Protein AF-A0A2V9D0G3-F1 (afdb_monomer)

Mean predicted aligned error: 10.17 Å

pLDDT: mean 83.03, std 18.5, range [39.66, 98.12]

Solvent-accessible surface area (backbone atoms only — not comparable to full-atom values): 6347 Å² total; per-residue (Å²): 116,47,80,43,62,47,54,35,39,73,73,46,34,58,50,51,50,53,54,50,52,53,51,41,69,77,38,80,86,58,83,42,38,42,33,33,68,53,56,80,47,68,40,70,67,28,52,54,48,54,41,53,47,41,75,72,64,30,46,81,46,52,51,61,71,68,44,41,48,52,51,25,57,66,70,71,43,83,68,69,93,76,78,88,82,83,89,84,80,81,77,79,83,73,88,80,82,91,86,89,86,133

Foldseek 3Di:
DAEDAEEADDVNLVVVLVVLVVVCVVPVPDAAEYEDEHYPYYDPSNLVSVLVCVVSRHHYHYDDDVSVVSNCVSVVHDDDPDDRDDPDPPDPPDDDDDDDDD

Nearest PDB structures (foldseek):
  6naw-assembly1_I  TM=7.896E-01  e=2.287E-02  Neisseria meningitidis
  4emp-assembly1_L  TM=7.892E-01  e=3.406E-02  Staphylococcus aureus subsp. aureus MW2
  1y7o-assembly1_G  TM=7.740E-01  e=5.795E-02  Streptococcus pneumoniae
  1y7o-assembly1_A  TM=7.716E-01  e=7.072E-02  Streptococcus pneumoniae
  4bxo-assembly1_A  TM=5.162E-01  e=6.618E-02  Homo sapiens

Structure (mmCIF, N/CA/C/O backbone):
data_AF-A0A2V9D0G3-F1
#
_entry.id   AF-A0A2V9D0G3-F1
#
loop_
_atom_site.group_PDB
_atom_site.id
_atom_site.type_symbol
_atom_site.label_atom_id
_atom_site.label_alt_id
_atom_site.label_comp_id
_atom_site.label_asym_id
_atom_site.label_entity_id
_atom_site.label_seq_id
_atom_site.pdbx_PDB_ins_code
_atom_site.Cartn_x
_atom_site.Cartn_y
_atom_site.Cartn_z
_atom_site.occupancy
_atom_site.B_iso_or_equiv
_atom_site.auth_seq_id
_atom_site.auth_comp_id
_atom_site.auth_asym_id
_atom_site.auth_atom_id
_atom_site.pdbx_PDB_model_num
ATOM 1 N N . MET A 1 1 ? -7.859 8.897 5.348 1.00 89.44 1 MET A N 1
ATOM 2 C CA . MET A 1 1 ? -7.322 8.437 4.045 1.00 89.44 1 MET A CA 1
ATOM 3 C C . MET A 1 1 ? -5.860 8.816 4.009 1.00 89.44 1 MET A C 1
ATOM 5 O O . MET A 1 1 ? -5.542 9.909 4.459 1.00 89.44 1 MET A O 1
ATOM 9 N N . LEU A 1 2 ? -5.004 7.927 3.518 1.00 94.69 2 LEU A N 1
ATOM 10 C CA . LEU A 1 2 ? -3.580 8.186 3.328 1.00 94.69 2 LEU A CA 1
ATOM 11 C C . LEU A 1 2 ? -3.277 8.214 1.838 1.00 94.69 2 LEU A C 1
ATOM 13 O O . LEU A 1 2 ? -3.767 7.357 1.107 1.00 94.69 2 LEU A O 1
ATOM 17 N N . GLU A 1 3 ? -2.480 9.182 1.407 1.00 95.31 3 GLU A N 1
ATOM 18 C CA . GLU A 1 3 ? -2.047 9.311 0.021 1.00 95.31 3 GLU A CA 1
ATOM 19 C C . GLU A 1 3 ? -0.534 9.130 -0.064 1.00 95.31 3 GLU A C 1
ATOM 21 O O . GLU A 1 3 ? 0.212 9.643 0.771 1.00 95.31 3 GLU A O 1
ATOM 26 N N . VAL A 1 4 ? -0.098 8.340 -1.040 1.00 95.19 4 VAL A N 1
ATOM 27 C CA . VAL A 1 4 ? 1.298 7.967 -1.254 1.00 95.19 4 VAL A CA 1
ATOM 28 C C . VAL A 1 4 ? 1.676 8.318 -2.684 1.00 95.19 4 VAL A C 1
ATOM 30 O O . VAL A 1 4 ? 1.021 7.909 -3.647 1.00 95.19 4 VAL A O 1
ATOM 33 N N . GLU A 1 5 ? 2.778 9.044 -2.811 1.00 93.62 5 GLU A N 1
ATOM 34 C CA . GLU A 1 5 ? 3.319 9.527 -4.075 1.00 93.62 5 GLU A CA 1
ATOM 35 C C . GLU A 1 5 ? 4.818 9.218 -4.171 1.00 93.62 5 GLU A C 1
ATOM 37 O O . GLU A 1 5 ? 5.504 8.996 -3.171 1.00 93.62 5 GLU A O 1
ATOM 42 N N . GLY A 1 6 ? 5.354 9.188 -5.391 1.00 94.00 6 GLY A N 1
ATOM 43 C CA . GLY A 1 6 ? 6.783 9.009 -5.621 1.00 94.00 6 GLY A CA 1
ATOM 44 C C . GLY A 1 6 ? 7.232 7.556 -5.490 1.00 94.00 6 GLY A C 1
ATOM 45 O O . GLY A 1 6 ? 6.975 6.743 -6.380 1.00 94.00 6 GLY A O 1
ATOM 46 N N . ARG A 1 7 ? 7.988 7.225 -4.440 1.00 94.50 7 ARG A N 1
ATOM 47 C CA . ARG A 1 7 ? 8.571 5.887 -4.245 1.00 94.50 7 ARG A CA 1
ATOM 48 C C . ARG A 1 7 ? 8.195 5.332 -2.880 1.00 94.50 7 ARG A C 1
ATOM 50 O O . ARG A 1 7 ? 8.542 5.923 -1.865 1.00 94.50 7 ARG A O 1
ATOM 57 N N . LEU A 1 8 ? 7.583 4.151 -2.867 1.00 96.62 8 LEU A N 1
ATOM 58 C CA . LEU A 1 8 ? 7.339 3.389 -1.646 1.00 96.62 8 LEU A CA 1
ATOM 59 C C . LEU A 1 8 ? 8.473 2.376 -1.458 1.00 96.62 8 LEU A C 1
ATOM 61 O O . LEU A 1 8 ? 8.358 1.215 -1.845 1.00 96.62 8 LEU A O 1
ATOM 65 N N . ALA A 1 9 ? 9.603 2.865 -0.953 1.00 95.69 9 ALA A N 1
ATOM 66 C CA . ALA A 1 9 ? 10.795 2.061 -0.713 1.00 95.69 9 ALA A CA 1
ATOM 67 C C . ALA A 1 9 ? 11.625 2.613 0.449 1.00 95.69 9 ALA A C 1
ATOM 69 O O . ALA A 1 9 ? 11.623 3.824 0.707 1.00 95.69 9 ALA A O 1
ATOM 70 N N . GLY A 1 10 ? 12.360 1.725 1.120 1.00 95.50 10 GLY A N 1
ATOM 71 C CA . GLY A 1 10 ? 13.221 2.087 2.246 1.00 95.50 10 GLY A CA 1
ATOM 72 C C . GLY A 1 10 ? 12.464 2.859 3.346 1.00 95.50 10 GLY A C 1
ATOM 73 O O . GLY A 1 10 ? 11.399 2.407 3.765 1.00 95.50 10 GLY A O 1
ATOM 74 N N . PRO A 1 11 ? 12.950 4.033 3.799 1.00 95.50 11 PRO A N 1
ATOM 75 C CA . PRO A 1 11 ? 12.344 4.776 4.914 1.00 95.50 11 PRO A CA 1
ATOM 76 C C . PRO A 1 11 ? 10.869 5.159 4.716 1.00 95.50 11 PRO A C 1
ATOM 78 O O . PRO A 1 11 ? 10.134 5.327 5.686 1.00 95.50 11 PRO A O 1
ATOM 81 N N . TRP A 1 12 ? 10.415 5.284 3.465 1.00 96.88 12 TRP A N 1
ATOM 82 C CA . TRP A 1 12 ? 9.023 5.627 3.158 1.00 96.88 12 TRP A CA 1
ATOM 83 C C . TRP A 1 12 ? 8.045 4.493 3.469 1.00 96.88 12 TRP A C 1
ATOM 85 O O . TRP A 1 12 ? 6.863 4.749 3.690 1.00 96.88 12 TRP A O 1
ATOM 95 N N . VAL A 1 13 ? 8.532 3.249 3.525 1.00 97.50 13 VAL A N 1
ATOM 96 C CA . VAL A 1 13 ? 7.743 2.100 3.983 1.00 97.50 13 VAL A CA 1
ATOM 97 C C . VAL A 1 13 ? 7.441 2.259 5.474 1.00 97.50 13 VAL A C 1
ATOM 99 O O . VAL A 1 13 ? 6.282 2.214 5.874 1.00 97.50 13 VAL A O 1
ATOM 102 N N . GLU A 1 14 ? 8.459 2.543 6.288 1.00 96.81 14 GLU A N 1
ATOM 103 C CA . GLU A 1 14 ? 8.286 2.757 7.731 1.00 96.81 14 GLU A CA 1
ATOM 104 C C . GLU A 1 14 ? 7.375 3.955 8.029 1.00 96.81 14 GLU A C 1
ATOM 106 O O . GLU A 1 14 ? 6.555 3.906 8.945 1.00 96.81 14 GLU A O 1
ATOM 111 N N . GLU A 1 15 ? 7.491 5.033 7.251 1.00 97.56 15 GLU A N 1
ATOM 112 C CA . GLU A 1 15 ? 6.656 6.220 7.440 1.00 97.56 15 GLU A CA 1
ATOM 113 C C . GLU A 1 15 ? 5.181 5.957 7.112 1.00 97.56 15 GLU A C 1
ATOM 115 O O . GLU A 1 15 ? 4.293 6.360 7.872 1.00 97.56 15 GLU A O 1
ATOM 120 N N . LEU A 1 16 ? 4.907 5.229 6.024 1.00 97.44 16 LEU A N 1
ATOM 121 C CA . LEU A 1 16 ? 3.549 4.802 5.697 1.00 97.44 16 LEU A CA 1
ATOM 122 C C . LEU A 1 16 ? 2.978 3.893 6.791 1.00 97.44 16 LEU A C 1
ATOM 124 O O . LEU A 1 16 ? 1.819 4.056 7.170 1.00 97.44 16 LEU A O 1
ATOM 128 N N . GLU A 1 17 ? 3.778 2.966 7.323 1.00 97.06 17 GLU A N 1
ATOM 129 C CA . GLU A 1 17 ? 3.348 2.079 8.405 1.00 97.06 17 GLU A CA 1
ATOM 130 C C . GLU A 1 17 ? 2.971 2.864 9.665 1.00 97.06 17 GLU A C 1
ATOM 132 O O . GLU A 1 17 ? 1.883 2.659 10.211 1.00 97.06 17 GLU A O 1
ATOM 137 N N . ARG A 1 18 ? 3.829 3.799 10.096 1.00 97.06 18 ARG A N 1
ATOM 138 C CA . ARG A 1 18 ? 3.556 4.667 11.251 1.00 97.06 18 ARG A CA 1
ATOM 139 C C . ARG A 1 18 ? 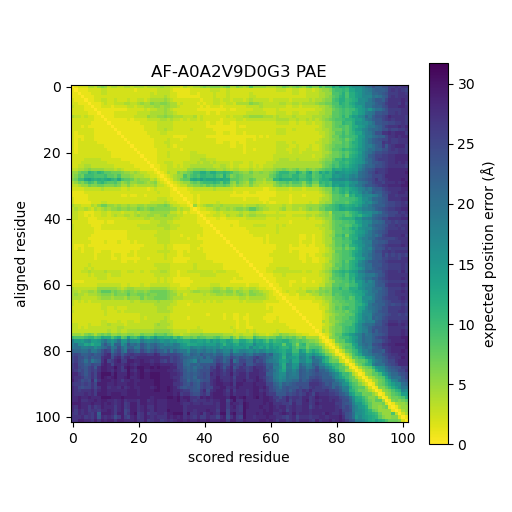2.282 5.481 11.053 1.00 97.06 18 ARG A C 1
ATOM 141 O O . ARG A 1 18 ? 1.445 5.537 11.954 1.00 97.06 18 ARG A O 1
ATOM 148 N N . SER A 1 19 ? 2.126 6.082 9.876 1.00 96.12 19 SER A N 1
ATOM 149 C CA . SER A 1 19 ? 0.954 6.893 9.539 1.00 96.12 19 SER A CA 1
ATOM 150 C C . SER A 1 19 ? -0.327 6.058 9.536 1.00 96.12 19 SER A C 1
ATOM 152 O O . SER A 1 19 ? -1.337 6.461 10.109 1.00 96.12 19 SER A O 1
ATOM 154 N N . TRP A 1 20 ? -0.284 4.868 8.938 1.00 95.50 20 TRP A N 1
ATOM 155 C CA . TRP A 1 20 ? -1.419 3.950 8.895 1.00 95.50 20 TRP A CA 1
ATOM 156 C C . TRP A 1 20 ? -1.832 3.456 10.279 1.00 95.50 20 TRP A C 1
ATOM 158 O O . TRP A 1 20 ? -3.019 3.482 10.608 1.00 95.50 20 TRP A O 1
ATOM 168 N N . GLU A 1 21 ? -0.871 3.065 11.110 1.00 95.06 21 GLU A N 1
ATOM 169 C CA . GLU A 1 21 ? -1.153 2.596 12.463 1.00 95.06 21 GLU A CA 1
ATOM 170 C C . GLU A 1 21 ? -1.710 3.730 13.344 1.00 95.06 21 GLU A C 1
ATOM 172 O O . GLU A 1 21 ? -2.667 3.519 14.090 1.00 95.06 21 GLU A O 1
ATOM 177 N N . ALA A 1 22 ? -1.205 4.960 13.193 1.00 94.88 22 ALA A N 1
ATOM 178 C CA . ALA A 1 22 ? -1.750 6.125 13.887 1.00 94.88 22 ALA A CA 1
ATOM 179 C C . ALA A 1 22 ? -3.211 6.411 13.493 1.00 94.88 22 ALA A C 1
ATOM 181 O O . ALA A 1 22 ? -4.047 6.665 14.362 1.00 94.88 22 ALA A O 1
ATOM 182 N N . GLU A 1 23 ? -3.547 6.345 12.202 1.00 93.50 23 GLU A N 1
ATOM 183 C CA . GLU A 1 23 ? -4.930 6.523 11.739 1.00 93.50 23 GLU A CA 1
ATOM 184 C C . GLU A 1 23 ? -5.846 5.393 12.227 1.00 93.50 23 GLU A C 1
ATOM 186 O O . GLU A 1 23 ? -6.966 5.644 12.679 1.00 93.50 23 GLU A O 1
ATOM 191 N N . ARG A 1 24 ? -5.347 4.154 12.223 1.00 91.94 24 ARG A N 1
ATOM 192 C CA . ARG A 1 24 ? -6.070 2.980 12.726 1.00 91.94 24 ARG A CA 1
ATOM 193 C C . ARG A 1 24 ? -6.379 3.079 14.216 1.00 91.94 24 ARG A C 1
ATOM 195 O O . ARG A 1 24 ? -7.471 2.704 14.635 1.00 91.94 24 ARG A O 1
ATOM 202 N N . GLN A 1 25 ? -5.455 3.608 15.013 1.00 92.31 25 GLN A N 1
ATOM 203 C CA . GLN A 1 25 ? -5.669 3.814 16.447 1.00 92.31 25 GLN A CA 1
ATOM 204 C C . GLN A 1 25 ? -6.685 4.923 16.734 1.00 92.31 25 GLN A C 1
ATOM 206 O O . GLN A 1 25 ? -7.477 4.796 17.667 1.00 92.31 25 GLN A O 1
ATOM 211 N N . LYS A 1 26 ? -6.700 5.990 15.925 1.00 91.19 26 LYS A N 1
ATOM 212 C CA . LYS A 1 26 ? -7.678 7.082 16.065 1.00 91.19 26 LYS A CA 1
ATOM 213 C C . LYS A 1 26 ? -9.098 6.637 15.724 1.00 9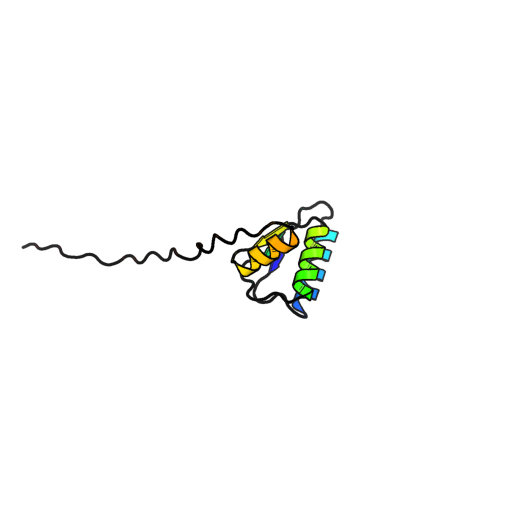1.19 26 LYS A C 1
ATOM 215 O O . LYS A 1 26 ? -10.044 7.108 16.351 1.00 91.19 26 LYS A O 1
ATOM 220 N N . ALA A 1 27 ? -9.254 5.758 14.734 1.00 85.12 27 ALA A N 1
ATOM 221 C CA . ALA A 1 27 ? -10.560 5.317 14.258 1.00 85.12 27 ALA A CA 1
ATOM 222 C C . ALA A 1 27 ? -10.589 3.800 13.965 1.00 85.12 27 ALA A C 1
ATOM 224 O O . ALA A 1 27 ? -10.575 3.397 12.801 1.00 85.12 27 ALA A O 1
ATOM 225 N N . PRO A 1 28 ? -10.693 2.944 15.003 1.00 81.50 28 PRO A N 1
ATOM 226 C CA . PRO A 1 28 ? -10.584 1.486 14.857 1.00 81.50 28 PRO A CA 1
ATOM 227 C C . PRO A 1 28 ? -11.652 0.831 13.971 1.00 81.50 28 PRO A C 1
ATOM 229 O O . PRO A 1 28 ? -11.447 -0.276 13.482 1.00 81.50 28 PRO A O 1
ATOM 232 N N . SER A 1 29 ? -12.800 1.488 13.791 1.00 81.38 29 SER A N 1
ATOM 233 C CA . SER A 1 29 ? -13.921 1.019 12.969 1.00 81.38 29 SER A CA 1
ATOM 234 C C . SER A 1 29 ? -14.018 1.705 11.603 1.00 81.38 29 SER A C 1
ATOM 236 O O . SER A 1 29 ? -14.947 1.416 10.850 1.00 81.38 29 SER A O 1
ATOM 238 N N . ALA A 1 30 ? -13.110 2.632 11.281 1.00 84.25 30 ALA A N 1
ATOM 239 C CA . ALA A 1 30 ? -13.153 3.350 10.015 1.00 84.25 30 ALA A CA 1
ATOM 240 C C . ALA A 1 30 ? -12.484 2.552 8.891 1.00 84.25 30 ALA A C 1
ATOM 242 O O . ALA A 1 30 ? -11.397 1.999 9.053 1.00 84.25 30 ALA A O 1
ATOM 243 N N . ASP A 1 31 ? -13.106 2.581 7.713 1.00 88.38 31 ASP A N 1
ATOM 244 C CA . ASP A 1 31 ? -12.479 2.127 6.476 1.00 88.38 31 ASP A CA 1
ATOM 245 C C . ASP A 1 31 ? -11.338 3.086 6.106 1.00 88.38 31 ASP A C 1
ATOM 247 O O . ASP A 1 31 ? -11.556 4.174 5.561 1.00 88.38 31 ASP A O 1
ATOM 251 N N . ILE A 1 32 ? -10.098 2.692 6.391 1.00 94.62 32 ILE A N 1
ATOM 252 C CA . ILE A 1 32 ? -8.925 3.450 5.954 1.00 94.62 32 ILE A CA 1
ATOM 253 C C . ILE A 1 32 ? -8.637 3.100 4.497 1.00 94.62 32 ILE A C 1
ATOM 255 O O . ILE A 1 32 ? -8.428 1.941 4.147 1.00 94.62 32 ILE A O 1
ATOM 259 N N . ILE A 1 33 ? -8.601 4.124 3.650 1.00 95.88 33 ILE A N 1
ATOM 260 C CA . ILE A 1 33 ? -8.167 4.016 2.258 1.00 95.88 33 ILE A CA 1
ATOM 261 C C . ILE A 1 33 ? -6.716 4.486 2.173 1.00 95.88 33 ILE A C 1
ATOM 263 O O . ILE A 1 33 ? -6.405 5.590 2.636 1.00 95.88 33 ILE A O 1
ATOM 267 N N . VAL A 1 34 ? -5.854 3.659 1.583 1.00 96.31 34 VAL A N 1
ATOM 268 C CA . VAL A 1 34 ? -4.492 4.019 1.175 1.00 96.31 34 VAL A CA 1
ATOM 269 C C . VAL A 1 34 ? -4.477 4.161 -0.342 1.00 96.31 34 VAL A C 1
ATOM 271 O O . VAL A 1 34 ? -4.689 3.186 -1.068 1.00 96.31 34 VAL A O 1
ATOM 274 N N . ARG A 1 35 ? -4.256 5.386 -0.814 1.00 96.06 35 ARG A N 1
ATOM 275 C CA . ARG A 1 35 ? -4.268 5.753 -2.227 1.00 96.06 35 ARG A CA 1
ATOM 276 C C . ARG A 1 35 ? -2.846 5.930 -2.758 1.00 96.06 35 ARG A C 1
ATOM 278 O O . ARG A 1 35 ? -2.059 6.685 -2.203 1.00 96.06 35 ARG A O 1
ATOM 285 N N . LEU A 1 36 ? -2.544 5.241 -3.851 1.00 95.12 36 LEU A N 1
ATOM 286 C CA . LEU A 1 36 ? -1.264 5.224 -4.557 1.00 95.12 36 LEU A CA 1
ATOM 287 C C . LEU A 1 36 ? -1.440 5.980 -5.894 1.00 95.12 36 LEU A C 1
ATOM 289 O O . LEU A 1 36 ? -1.665 5.357 -6.933 1.00 95.12 36 LEU A O 1
ATOM 293 N N . SER A 1 37 ? -1.421 7.320 -5.865 1.00 86.19 37 SER A N 1
ATOM 294 C CA . SER A 1 37 ? -1.800 8.176 -7.013 1.00 86.19 37 SER A CA 1
ATOM 295 C C . SER A 1 37 ? -0.678 8.356 -8.045 1.00 86.19 37 SER A C 1
ATOM 297 O O . SER A 1 37 ? -0.928 8.303 -9.247 1.00 86.19 37 SER A O 1
ATOM 299 N N . SER A 1 38 ? 0.563 8.542 -7.584 1.00 87.81 38 SER A N 1
ATOM 300 C CA . SER A 1 38 ? 1.730 8.859 -8.430 1.00 87.81 38 SER A CA 1
ATOM 301 C C . SER A 1 38 ? 2.957 8.038 -8.020 1.00 87.81 38 SER A C 1
ATOM 303 O O . SER A 1 38 ? 4.077 8.532 -7.875 1.00 87.81 38 SER A O 1
ATOM 305 N N . VAL A 1 39 ? 2.733 6.754 -7.729 1.00 93.62 39 VAL A N 1
ATOM 306 C CA . VAL A 1 39 ? 3.799 5.853 -7.281 1.00 93.62 39 VAL A CA 1
ATOM 307 C C . VAL A 1 39 ? 4.511 5.257 -8.489 1.00 93.62 39 VAL A C 1
ATOM 309 O O . VAL A 1 39 ? 3.932 4.528 -9.287 1.00 93.62 39 VAL A O 1
ATOM 312 N N . SER A 1 40 ? 5.799 5.560 -8.594 1.00 89.81 40 SER A N 1
ATOM 313 C CA . SER A 1 40 ? 6.694 5.127 -9.672 1.00 89.81 40 SER A CA 1
ATOM 314 C C . SER A 1 40 ? 7.456 3.842 -9.346 1.00 89.81 40 SER A C 1
ATOM 316 O O . SER A 1 40 ? 7.935 3.159 -10.249 1.00 89.81 40 SER A O 1
ATOM 318 N N . PHE A 1 41 ? 7.580 3.493 -8.062 1.00 93.25 41 PHE A N 1
ATOM 319 C CA . PHE A 1 41 ? 8.342 2.329 -7.616 1.00 93.25 41 PHE A CA 1
ATOM 320 C C . PHE A 1 41 ? 7.871 1.836 -6.246 1.00 93.25 41 PHE A C 1
ATOM 322 O O . PHE A 1 41 ? 7.606 2.647 -5.357 1.00 93.25 41 PHE A O 1
ATOM 329 N N . ILE A 1 42 ? 7.817 0.512 -6.084 1.00 96.00 42 ILE A N 1
ATOM 330 C CA . ILE A 1 42 ? 7.495 -0.175 -4.829 1.00 96.00 42 ILE A CA 1
ATOM 331 C C . ILE A 1 42 ? 8.495 -1.324 -4.659 1.00 96.00 42 ILE A C 1
ATOM 333 O O . ILE A 1 42 ? 8.552 -2.212 -5.518 1.00 96.00 42 ILE A O 1
ATOM 337 N N . ASP A 1 43 ? 9.286 -1.301 -3.585 1.00 95.94 43 ASP A N 1
ATOM 338 C CA . ASP A 1 43 ? 10.192 -2.408 -3.253 1.00 95.94 43 ASP A CA 1
ATOM 339 C C . ASP A 1 43 ? 9.447 -3.579 -2.584 1.00 95.94 43 ASP A C 1
ATOM 341 O O . ASP A 1 43 ? 8.227 -3.557 -2.407 1.00 95.94 43 ASP A O 1
ATOM 345 N N . GLU A 1 44 ? 10.172 -4.649 -2.257 1.00 97.00 44 GLU A N 1
ATOM 346 C CA . GLU A 1 44 ? 9.568 -5.825 -1.621 1.00 97.00 44 GLU A CA 1
ATOM 347 C C . GLU A 1 44 ? 8.958 -5.482 -0.254 1.00 97.00 44 GLU A C 1
ATOM 349 O O . GLU A 1 44 ? 7.818 -5.862 0.008 1.00 97.00 44 GLU A O 1
ATOM 354 N N . ALA A 1 45 ? 9.648 -4.680 0.566 1.00 97.62 45 ALA A N 1
ATOM 355 C CA . ALA A 1 45 ? 9.147 -4.251 1.872 1.00 97.62 45 ALA A CA 1
ATOM 356 C C . ALA A 1 45 ? 7.857 -3.418 1.747 1.00 97.62 45 ALA A C 1
ATOM 358 O O . ALA A 1 45 ? 6.903 -3.610 2.503 1.00 97.62 45 ALA A O 1
ATOM 359 N N . GLY A 1 46 ? 7.773 -2.542 0.745 1.00 97.19 46 GLY A N 1
ATOM 360 C CA . GLY A 1 46 ? 6.566 -1.790 0.422 1.00 97.19 46 GLY A CA 1
ATOM 361 C C . GLY A 1 46 ? 5.396 -2.700 0.049 1.00 97.19 46 GLY A C 1
ATOM 362 O O . GLY A 1 46 ? 4.276 -2.488 0.515 1.00 97.19 46 GLY A O 1
ATOM 363 N N . LYS A 1 47 ? 5.634 -3.759 -0.735 1.00 97.06 47 LYS A N 1
ATOM 364 C CA . LYS A 1 47 ? 4.592 -4.747 -1.084 1.00 97.06 47 LYS A CA 1
ATOM 365 C C . LYS A 1 47 ? 4.129 -5.542 0.136 1.00 97.06 47 LYS A C 1
ATOM 367 O O . LYS A 1 47 ? 2.927 -5.787 0.286 1.00 97.06 47 LYS A O 1
ATOM 372 N N . GLU A 1 48 ? 5.054 -5.939 1.005 1.00 97.88 48 GLU A N 1
ATOM 373 C CA . GLU A 1 48 ? 4.741 -6.622 2.264 1.00 97.88 48 GLU A CA 1
ATOM 374 C C . GLU A 1 48 ? 3.888 -5.735 3.175 1.00 97.88 48 GLU A C 1
ATOM 376 O O . GLU A 1 48 ? 2.855 -6.185 3.685 1.00 97.88 48 GLU A O 1
ATOM 381 N N . LEU A 1 49 ? 4.245 -4.453 3.302 1.00 98.12 49 LEU A N 1
ATOM 382 C CA . LEU A 1 49 ? 3.462 -3.484 4.059 1.00 98.12 49 LEU A CA 1
ATOM 383 C C . LEU A 1 49 ? 2.059 -3.300 3.471 1.00 98.12 49 LEU A C 1
ATOM 385 O O . LEU A 1 49 ? 1.078 -3.402 4.204 1.00 98.12 49 LEU A O 1
ATOM 389 N N . LEU A 1 50 ? 1.927 -3.085 2.159 1.00 97.69 50 LEU A N 1
ATOM 390 C CA . LEU A 1 50 ? 0.611 -2.956 1.521 1.00 97.69 50 LEU A CA 1
ATOM 391 C C . LEU A 1 50 ? -0.242 -4.220 1.725 1.00 97.69 50 LEU A C 1
ATOM 393 O O . LEU A 1 50 ? -1.447 -4.126 1.962 1.00 97.69 50 LEU A O 1
ATOM 397 N N . THR A 1 51 ? 0.382 -5.401 1.720 1.00 97.50 51 THR A N 1
ATOM 398 C CA . THR A 1 51 ? -0.293 -6.669 2.035 1.00 97.50 51 THR A CA 1
ATOM 399 C C . THR A 1 51 ? -0.786 -6.702 3.481 1.00 97.50 51 THR A C 1
ATOM 401 O O . THR A 1 51 ? -1.921 -7.112 3.735 1.00 97.50 51 THR A O 1
ATOM 404 N N . LYS A 1 52 ? 0.039 -6.265 4.439 1.00 96.88 52 LYS A N 1
ATOM 405 C CA . LYS A 1 52 ? -0.336 -6.154 5.857 1.00 96.88 52 LYS A CA 1
ATOM 406 C C . LYS A 1 52 ? -1.509 -5.189 6.048 1.00 96.88 52 LYS A C 1
ATOM 408 O O . LYS A 1 52 ? -2.476 -5.546 6.717 1.00 96.88 52 LYS A O 1
ATOM 413 N N . ILE A 1 53 ? -1.436 -4.016 5.422 1.00 95.81 53 ILE A N 1
ATOM 414 C CA . ILE A 1 53 ? -2.475 -2.980 5.444 1.00 95.81 53 ILE A CA 1
ATOM 415 C C . ILE A 1 53 ? -3.801 -3.546 4.916 1.00 95.81 53 ILE A C 1
ATOM 417 O O . ILE A 1 53 ? -4.822 -3.467 5.600 1.00 95.81 53 ILE A O 1
ATOM 421 N N . PHE A 1 54 ? -3.780 -4.197 3.749 1.00 95.31 54 PHE A N 1
ATOM 422 C CA . PHE A 1 54 ? -4.969 -4.812 3.156 1.00 95.31 54 PHE A CA 1
ATOM 423 C C . PHE A 1 54 ? -5.576 -5.904 4.049 1.00 95.31 54 PHE A C 1
ATOM 425 O O . PHE A 1 54 ? -6.780 -5.915 4.302 1.00 95.31 54 PHE A O 1
ATOM 432 N N . ARG A 1 55 ? -4.743 -6.798 4.600 1.00 94.06 55 ARG A N 1
ATOM 433 C CA . ARG A 1 55 ? -5.193 -7.871 5.511 1.00 94.06 55 ARG A CA 1
ATOM 434 C C . ARG A 1 55 ? -5.819 -7.350 6.801 1.00 94.06 55 ARG A C 1
ATOM 436 O O . ARG A 1 55 ? -6.626 -8.048 7.406 1.00 94.06 55 ARG A O 1
ATOM 443 N N . ALA A 1 56 ? -5.452 -6.147 7.220 1.00 92.75 56 ALA A N 1
ATOM 444 C CA . ALA A 1 56 ? -6.027 -5.486 8.381 1.00 92.75 56 ALA A CA 1
ATOM 445 C C . ALA A 1 56 ? -7.348 -4.747 8.078 1.00 92.75 56 ALA A C 1
ATOM 447 O O . ALA A 1 56 ? -7.882 -4.089 8.967 1.00 92.75 56 ALA A O 1
ATOM 448 N N . GLY A 1 57 ? -7.885 -4.875 6.858 1.00 92.31 57 GLY A N 1
ATOM 449 C CA . GLY A 1 57 ? -9.195 -4.348 6.460 1.00 92.31 57 GLY A CA 1
ATOM 450 C C . GLY A 1 57 ? -9.148 -3.009 5.728 1.00 92.31 57 GLY A C 1
ATOM 451 O O . GLY A 1 57 ? -10.193 -2.495 5.339 1.00 92.31 57 GLY A O 1
ATOM 452 N N . ALA A 1 58 ? -7.961 -2.440 5.508 1.00 94.12 58 ALA A N 1
ATOM 453 C CA . ALA A 1 58 ? -7.837 -1.210 4.738 1.00 94.12 58 ALA A CA 1
ATOM 454 C C . ALA A 1 58 ? -8.028 -1.465 3.234 1.00 94.12 58 ALA A C 1
ATOM 456 O O . ALA A 1 58 ? -7.683 -2.523 2.699 1.00 94.12 58 ALA A O 1
ATOM 457 N N . LYS A 1 59 ? -8.545 -0.457 2.532 1.00 94.94 59 LYS A N 1
ATOM 458 C CA . LYS A 1 59 ? -8.714 -0.479 1.075 1.00 94.94 59 LYS A CA 1
ATOM 459 C C . LYS A 1 59 ? -7.467 0.091 0.409 1.00 94.94 59 LYS A C 1
ATOM 461 O O . LYS A 1 59 ? -6.933 1.106 0.854 1.00 94.94 59 LYS A O 1
ATOM 466 N N . LEU A 1 60 ? -7.028 -0.555 -0.667 1.00 95.81 60 LEU A N 1
ATOM 467 C CA . LEU A 1 60 ? -5.942 -0.071 -1.514 1.00 95.81 60 LEU A CA 1
ATOM 468 C C . LEU A 1 60 ? -6.528 0.463 -2.818 1.00 95.81 60 LEU A C 1
ATOM 470 O O . LEU A 1 60 ? -7.232 -0.262 -3.521 1.00 95.81 60 LEU A O 1
ATOM 474 N N . GLU A 1 61 ? -6.214 1.710 -3.141 1.00 95.00 61 GLU A N 1
ATOM 475 C CA . GLU A 1 61 ? -6.599 2.356 -4.394 1.00 95.00 61 GLU A CA 1
ATOM 476 C C . GLU A 1 61 ? -5.356 2.866 -5.110 1.00 95.00 61 GLU A C 1
ATOM 478 O O . GLU A 1 61 ? -4.375 3.246 -4.477 1.00 95.00 61 GLU A O 1
ATOM 483 N N . GLY A 1 62 ? -5.390 2.913 -6.436 1.00 90.50 62 GLY A N 1
ATOM 484 C CA . GLY A 1 62 ? -4.301 3.511 -7.190 1.00 90.50 62 GLY A CA 1
ATOM 485 C C . GLY A 1 62 ? -4.503 3.453 -8.693 1.00 90.50 62 GLY A C 1
ATOM 486 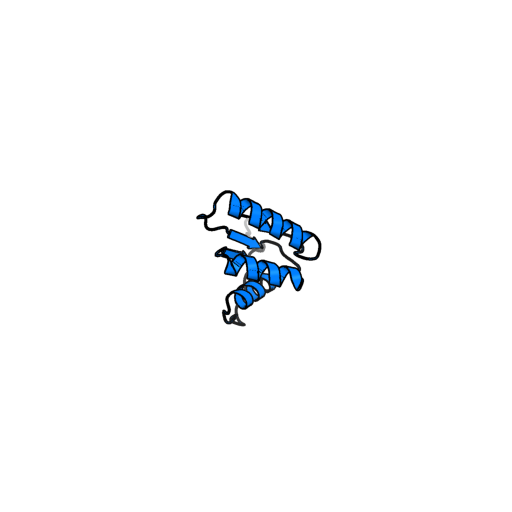O O . GLY A 1 62 ? -5.208 2.585 -9.217 1.00 90.50 62 GLY A O 1
ATOM 487 N N . SER A 1 63 ? -3.875 4.403 -9.373 1.00 84.25 63 SER A N 1
ATOM 488 C CA . SER A 1 63 ? -3.880 4.553 -10.827 1.00 84.25 63 SER A CA 1
ATOM 489 C C 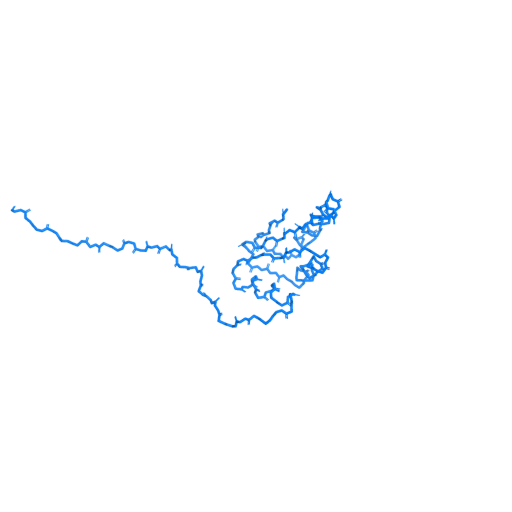. SER A 1 63 ? -2.556 4.082 -11.432 1.00 84.25 63 SER A C 1
ATOM 491 O O . SER A 1 63 ? -1.526 4.029 -10.766 1.00 84.25 63 SER A O 1
ATOM 493 N N . GLY A 1 64 ? -2.584 3.721 -12.716 1.00 85.12 64 GLY A N 1
ATOM 494 C CA . GLY A 1 64 ? -1.408 3.236 -13.442 1.00 85.12 64 GLY A CA 1
ATOM 495 C C . GLY A 1 64 ? -1.231 1.714 -13.401 1.00 85.12 64 GLY A C 1
ATOM 496 O O . GLY A 1 64 ? -1.640 1.025 -12.465 1.00 85.12 64 GLY A O 1
ATOM 497 N N . CYS A 1 65 ? -0.632 1.166 -14.460 1.00 87.88 65 CYS A N 1
ATOM 498 C CA . CYS A 1 65 ? -0.517 -0.281 -14.660 1.00 87.88 65 CYS A CA 1
ATOM 499 C C . CYS A 1 65 ? 0.285 -0.978 -13.550 1.00 87.88 65 CYS A C 1
ATOM 501 O O . CYS A 1 65 ? -0.158 -2.006 -13.044 1.00 87.88 65 CYS A O 1
ATOM 503 N N . MET A 1 66 ? 1.416 -0.400 -13.126 1.00 90.56 66 MET A N 1
ATOM 504 C CA . MET A 1 66 ? 2.278 -0.972 -12.086 1.00 90.56 66 MET A CA 1
ATOM 505 C C . MET A 1 66 ? 1.545 -1.072 -10.746 1.00 90.56 66 MET A C 1
ATOM 507 O O . MET A 1 66 ? 1.481 -2.148 -10.153 1.00 90.56 66 MET A O 1
ATOM 511 N N . VAL A 1 67 ? 0.929 0.027 -10.307 1.00 92.38 67 VAL A N 1
ATOM 512 C CA . VAL A 1 67 ? 0.201 0.085 -9.037 1.00 92.38 67 VAL A CA 1
ATOM 513 C C . VAL A 1 67 ? -0.993 -0.866 -9.053 1.00 92.38 67 VAL A C 1
ATOM 515 O O . VAL A 1 67 ? -1.143 -1.675 -8.137 1.00 92.38 67 VAL A O 1
ATOM 518 N N . ARG A 1 68 ? -1.807 -0.847 -10.119 1.00 91.31 68 ARG A N 1
ATOM 519 C CA . ARG A 1 68 ? -2.960 -1.751 -10.239 1.00 91.31 68 ARG A 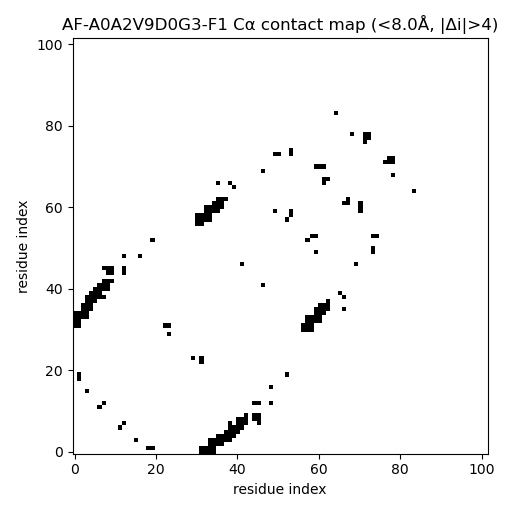CA 1
ATOM 520 C C . ARG A 1 68 ? -2.538 -3.225 -10.264 1.00 91.31 68 ARG A C 1
ATOM 522 O O . ARG A 1 68 ? -3.225 -4.050 -9.666 1.00 91.31 68 ARG A O 1
ATOM 529 N N . ALA A 1 69 ? -1.417 -3.565 -10.904 1.00 90.88 69 ALA A N 1
ATOM 530 C CA . ALA A 1 69 ? -0.896 -4.932 -10.917 1.00 90.88 69 ALA A CA 1
ATOM 531 C C . ALA A 1 69 ? -0.450 -5.392 -9.519 1.00 90.88 69 ALA A C 1
ATOM 533 O O . ALA A 1 69 ? -0.737 -6.523 -9.119 1.00 90.88 69 ALA A O 1
ATOM 534 N N . VAL A 1 70 ? 0.202 -4.512 -8.751 1.00 93.00 70 VAL A N 1
ATOM 535 C CA . VAL A 1 70 ? 0.571 -4.788 -7.354 1.00 93.00 70 VAL A CA 1
ATOM 536 C C . VAL A 1 70 ? -0.677 -4.982 -6.492 1.00 93.00 70 VAL A C 1
ATOM 538 O O . VAL A 1 70 ? -0.770 -5.988 -5.790 1.00 93.00 70 VAL A O 1
ATOM 541 N N . ILE A 1 71 ? -1.663 -4.084 -6.588 1.00 93.94 71 ILE A N 1
ATOM 542 C CA . ILE A 1 71 ? -2.925 -4.189 -5.840 1.00 93.94 71 ILE A CA 1
ATOM 543 C C . ILE A 1 71 ? -3.655 -5.495 -6.179 1.00 93.94 71 ILE A C 1
ATOM 545 O O . ILE A 1 71 ? -4.045 -6.227 -5.271 1.00 93.94 71 ILE A O 1
ATOM 549 N N . ALA A 1 72 ? -3.788 -5.837 -7.464 1.00 91.69 72 ALA A N 1
ATOM 550 C CA . ALA A 1 72 ? -4.444 -7.073 -7.886 1.00 91.69 72 ALA A CA 1
ATOM 551 C C . ALA A 1 72 ? -3.747 -8.315 -7.313 1.00 91.69 72 ALA A C 1
ATOM 553 O O . ALA A 1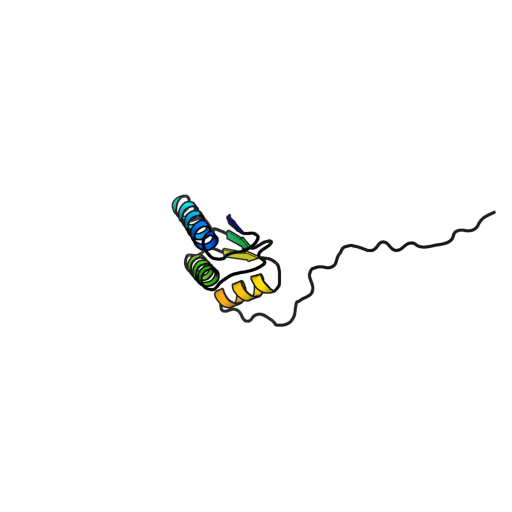 72 ? -4.415 -9.203 -6.781 1.00 91.69 72 ALA A O 1
ATOM 554 N N . ARG A 1 73 ? -2.406 -8.345 -7.333 1.00 93.00 73 ARG A N 1
ATOM 555 C CA . ARG A 1 73 ? -1.623 -9.431 -6.727 1.00 93.00 73 ARG A CA 1
ATOM 556 C C . ARG A 1 73 ? -1.877 -9.554 -5.224 1.00 93.00 73 ARG A C 1
ATOM 558 O O . ARG A 1 73 ? -2.009 -10.671 -4.732 1.00 93.00 73 ARG A O 1
ATOM 565 N N . ILE A 1 74 ? -1.958 -8.433 -4.509 1.00 94.56 74 ILE A N 1
ATOM 566 C CA . ILE A 1 74 ? -2.247 -8.410 -3.066 1.00 94.56 74 ILE A CA 1
ATOM 567 C C . ILE A 1 74 ? -3.663 -8.928 -2.783 1.00 94.56 74 ILE A C 1
ATOM 569 O O . ILE A 1 74 ? -3.860 -9.706 -1.851 1.00 94.56 74 ILE A O 1
ATOM 573 N N . MET A 1 75 ? -4.633 -8.544 -3.613 1.00 92.12 75 MET A N 1
ATOM 574 C CA . MET A 1 75 ? -6.029 -8.980 -3.507 1.00 92.12 75 MET A CA 1
ATOM 575 C C . MET A 1 75 ? -6.250 -10.436 -3.952 1.00 92.12 75 MET A C 1
ATOM 577 O O . MET A 1 75 ? -7.352 -10.956 -3.799 1.00 92.12 75 MET A O 1
ATOM 581 N N . GLY A 1 76 ? -5.236 -11.099 -4.519 1.00 88.81 76 GLY A N 1
ATOM 582 C CA . GLY A 1 76 ? -5.383 -12.425 -5.127 1.00 88.81 76 GLY A CA 1
ATOM 583 C C . GLY A 1 76 ? -6.229 -12.419 -6.406 1.00 88.81 76 GLY A C 1
ATOM 584 O O . GLY A 1 76 ? -6.696 -13.471 -6.840 1.00 88.81 76 GLY A O 1
ATOM 585 N N . ALA A 1 77 ? -6.440 -11.248 -7.008 1.00 79.94 77 ALA A N 1
ATOM 586 C CA . ALA A 1 77 ? -7.179 -11.098 -8.249 1.00 79.94 77 ALA A CA 1
ATOM 587 C C . ALA A 1 77 ? -6.273 -11.384 -9.455 1.00 79.94 77 ALA A C 1
ATOM 589 O O . ALA A 1 77 ? -5.096 -11.012 -9.485 1.00 79.94 77 ALA A O 1
ATOM 590 N N . VAL A 1 78 ? -6.840 -12.009 -10.487 1.00 68.25 78 VAL A N 1
ATOM 591 C CA . VAL A 1 78 ? -6.176 -12.115 -11.789 1.00 68.25 78 VAL A CA 1
ATOM 592 C C . VAL A 1 78 ? -6.173 -10.724 -12.410 1.00 68.25 78 VAL A C 1
ATOM 594 O O . VAL A 1 78 ? -7.235 -10.150 -12.635 1.00 68.25 78 VAL A O 1
ATOM 597 N N . PHE A 1 79 ? -4.989 -10.176 -12.679 1.00 59.22 79 PHE A N 1
ATOM 598 C CA . PHE A 1 79 ? -4.875 -8.945 -13.449 1.00 59.22 79 PHE A CA 1
ATOM 599 C C . PHE A 1 79 ? -5.225 -9.267 -14.909 1.00 59.22 79 PHE A C 1
ATOM 601 O O . PHE A 1 79 ? -4.479 -10.029 -15.535 1.00 59.22 79 PHE A O 1
ATOM 608 N N . PRO A 1 80 ? -6.344 -8.768 -15.471 1.00 54.84 80 PRO A N 1
ATOM 609 C CA . PRO A 1 80 ? -6.585 -8.932 -16.894 1.00 54.84 80 PRO A CA 1
ATOM 610 C C . PRO A 1 80 ? -5.452 -8.217 -17.631 1.00 54.84 80 PRO A C 1
ATOM 612 O O . PRO A 1 80 ? -5.217 -7.029 -17.440 1.00 54.84 80 PRO A O 1
ATOM 615 N N . ALA A 1 81 ? -4.715 -8.960 -18.456 1.00 54.09 81 ALA A N 1
ATOM 616 C CA . ALA A 1 81 ? -3.584 -8.432 -19.217 1.00 54.09 81 ALA A CA 1
ATOM 617 C C . ALA A 1 81 ? -3.994 -7.371 -20.262 1.00 54.09 81 ALA A C 1
ATOM 619 O O . ALA A 1 81 ? -3.124 -6.745 -20.861 1.00 54.09 81 ALA A O 1
ATOM 620 N N . HIS A 1 82 ? -5.299 -7.160 -20.474 1.00 57.16 82 HIS A N 1
ATOM 621 C CA . HIS A 1 82 ? -5.840 -6.084 -21.293 1.00 57.16 82 HIS A CA 1
ATOM 622 C C . HIS A 1 82 ? -6.457 -5.022 -20.375 1.00 57.16 82 HIS A C 1
ATOM 624 O O . HIS A 1 82 ? -7.429 -5.279 -19.681 1.00 57.16 82 HIS A O 1
ATOM 630 N N . ASP A 1 83 ? -5.776 -3.888 -20.263 1.00 48.06 83 ASP A N 1
ATOM 631 C CA . ASP A 1 83 ? -6.336 -2.532 -20.320 1.00 48.06 83 ASP A CA 1
ATOM 632 C C . ASP A 1 83 ? -5.206 -1.581 -19.921 1.00 48.06 83 ASP A C 1
ATOM 634 O O . ASP A 1 83 ? -5.029 -1.194 -18.757 1.00 48.06 83 ASP A O 1
ATOM 638 N N . CYS A 1 84 ? -4.375 -1.305 -20.929 1.00 47.84 84 CYS A N 1
ATOM 639 C CA . CYS A 1 84 ? -3.317 -0.300 -20.920 1.00 47.84 84 CYS A CA 1
ATOM 640 C C . CYS A 1 84 ? -3.813 1.067 -21.420 1.00 47.84 84 CYS A C 1
ATOM 642 O O . CYS A 1 84 ? -3.006 1.985 -21.534 1.00 47.84 84 CYS A O 1
ATOM 644 N N . GLU A 1 85 ? -5.099 1.235 -21.728 1.00 54.91 85 GLU A N 1
ATOM 645 C CA . GLU A 1 85 ? -5.611 2.513 -22.221 1.00 54.91 85 GLU A CA 1
ATOM 646 C C . GLU A 1 85 ? -6.199 3.340 -21.083 1.00 54.91 85 GLU A C 1
ATOM 648 O O . GLU A 1 85 ? -7.224 3.010 -20.491 1.00 54.91 85 GLU A O 1
ATOM 653 N N . GLY A 1 86 ? -5.511 4.435 -20.763 1.00 51.25 86 GLY A N 1
ATOM 654 C CA . GLY A 1 86 ? -5.990 5.375 -19.760 1.00 51.25 86 GLY A CA 1
ATOM 655 C C . GLY A 1 86 ? -5.131 6.610 -19.519 1.00 51.25 86 GLY A C 1
ATOM 656 O O . GLY A 1 86 ? -5.289 7.214 -18.470 1.00 51.25 86 GLY A O 1
ATOM 657 N N . GLU A 1 87 ? -4.250 7.009 -20.441 1.00 47.81 87 GLU A N 1
ATOM 658 C CA . GLU A 1 87 ? -3.628 8.341 -20.394 1.00 47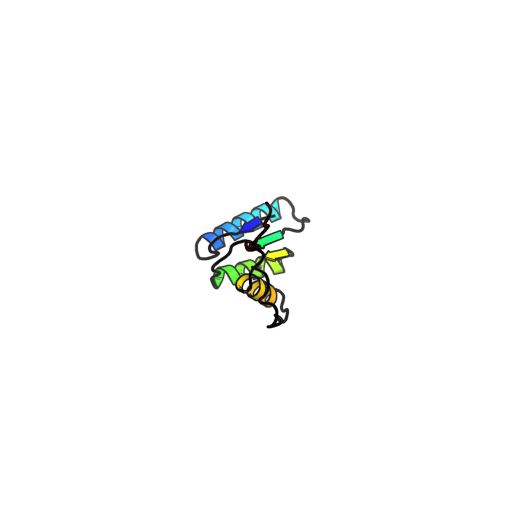.81 87 GLU A CA 1
ATOM 659 C C . GLU A 1 87 ? -3.542 8.925 -21.808 1.00 47.81 87 GLU A C 1
ATOM 661 O O . GLU A 1 87 ? -2.497 8.974 -22.445 1.00 47.81 87 GLU A O 1
ATOM 666 N N . SER A 1 88 ? -4.695 9.287 -22.369 1.00 53.84 88 SER A N 1
ATOM 667 C CA . SER A 1 88 ? -4.768 10.087 -23.595 1.00 53.84 88 SER A CA 1
ATOM 668 C C . SER A 1 88 ? -6.105 10.805 -23.667 1.00 53.84 88 SER A C 1
ATOM 670 O O . SER A 1 88 ? -7.050 10.299 -24.262 1.00 53.84 88 SER A O 1
ATOM 672 N N . ARG A 1 89 ? -6.176 12.001 -23.073 1.00 46.16 89 ARG A N 1
ATOM 673 C CA . ARG A 1 89 ? -7.034 13.097 -23.551 1.00 46.16 89 ARG A CA 1
ATOM 674 C C . ARG A 1 89 ? -6.388 14.449 -23.249 1.00 46.16 89 ARG A C 1
ATOM 676 O O . ARG A 1 89 ? -6.977 15.280 -22.569 1.00 46.16 89 ARG A O 1
ATOM 683 N N . GLU A 1 90 ? -5.208 14.694 -23.810 1.00 39.66 90 GLU A N 1
ATOM 684 C CA . GLU A 1 90 ? -4.932 16.051 -24.277 1.00 39.66 90 GLU A CA 1
ATOM 685 C C . GLU A 1 90 ? -5.453 16.106 -25.715 1.00 39.66 90 GLU A C 1
ATOM 687 O O . GLU A 1 90 ? -4.938 15.455 -26.624 1.00 39.66 90 GLU A O 1
ATOM 692 N N . ILE A 1 91 ? -6.604 16.758 -25.885 1.00 46.66 91 ILE A N 1
ATOM 693 C CA . ILE A 1 91 ? -7.232 16.948 -27.187 1.00 46.66 91 ILE A CA 1
ATOM 694 C C . ILE A 1 91 ? -6.333 17.900 -27.970 1.00 46.66 91 ILE A C 1
ATOM 696 O O . ILE A 1 91 ? -6.310 19.100 -27.706 1.00 46.66 91 ILE A O 1
ATOM 700 N N . ILE A 1 92 ? -5.622 17.372 -28.963 1.00 55.28 92 ILE A N 1
ATOM 701 C CA . ILE A 1 92 ? -5.105 18.186 -30.058 1.00 55.28 92 ILE A CA 1
ATOM 702 C C . ILE A 1 92 ? -6.297 18.792 -30.811 1.00 55.28 92 ILE A C 1
ATOM 704 O O . ILE A 1 92 ? -6.890 18.167 -31.688 1.00 55.28 92 ILE A O 1
ATOM 708 N N . ALA A 1 93 ? -6.679 20.023 -30.473 1.00 49.78 93 ALA A N 1
ATOM 709 C CA . ALA A 1 93 ? -7.518 20.824 -31.353 1.00 49.78 93 ALA A CA 1
ATOM 710 C C . ALA A 1 93 ? -6.654 21.252 -32.550 1.00 49.78 93 ALA A C 1
ATOM 712 O O . ALA A 1 93 ? -5.973 22.277 -32.530 1.00 49.78 93 ALA A O 1
ATOM 713 N N . ALA A 1 94 ? -6.628 20.394 -33.569 1.00 50.84 94 ALA A N 1
ATOM 714 C CA . ALA A 1 94 ? -6.055 20.687 -34.867 1.00 50.84 94 ALA A CA 1
ATOM 715 C C . ALA A 1 94 ? -6.782 21.877 -35.511 1.00 50.84 94 ALA A C 1
ATOM 717 O O . ALA A 1 94 ? -8.002 22.016 -35.435 1.00 50.84 94 ALA A O 1
ATOM 718 N N . GLN A 1 95 ? -5.996 22.724 -36.163 1.00 55.06 95 GLN A N 1
ATOM 719 C CA . GLN A 1 95 ? -6.455 23.823 -36.999 1.00 55.06 95 GLN A CA 1
ATOM 720 C C . GLN A 1 95 ? -7.243 23.289 -38.208 1.00 55.06 95 GLN A C 1
ATOM 722 O O . GLN A 1 95 ? -6.817 22.343 -38.866 1.00 55.06 95 GLN A O 1
ATOM 727 N N . SER A 1 96 ? -8.344 23.957 -38.545 1.00 56.88 96 SER A N 1
ATOM 728 C CA . SER A 1 96 ? -8.973 23.972 -39.873 1.00 56.88 96 SER A CA 1
ATOM 729 C C . SER A 1 96 ? -9.417 25.425 -40.066 1.00 56.88 96 SER A C 1
ATOM 731 O O . SER A 1 96 ? -10.091 25.962 -39.197 1.00 56.88 96 SER A O 1
ATOM 733 N N . GLY A 1 97 ? -8.975 26.203 -41.049 1.00 49.28 97 GLY A N 1
ATOM 734 C CA . GLY A 1 97 ? -8.841 25.892 -42.464 1.00 49.28 97 GLY A CA 1
ATOM 735 C C . GLY A 1 97 ? -9.892 26.722 -43.212 1.00 49.28 97 GLY A C 1
ATOM 736 O O . GLY A 1 97 ? -11.071 26.432 -43.082 1.00 49.28 97 GLY A O 1
ATOM 737 N N . GLY A 1 98 ? -9.440 27.753 -43.940 1.00 47.31 98 GLY A N 1
ATOM 738 C CA . GLY A 1 98 ? -10.081 28.380 -45.110 1.00 47.31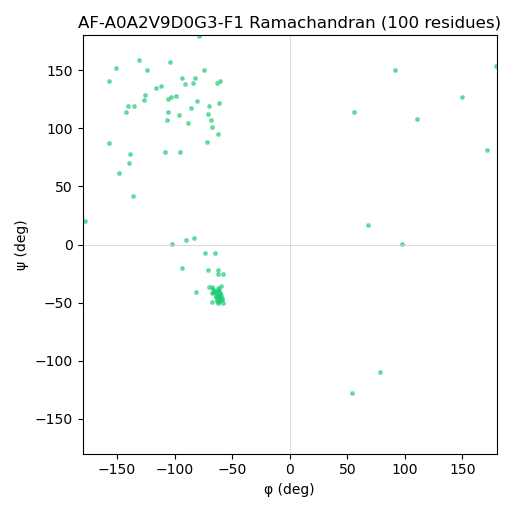 98 GLY A CA 1
ATOM 739 C C . GLY A 1 98 ? -11.515 28.926 -45.009 1.00 47.31 98 GLY A C 1
ATOM 740 O O . GLY A 1 98 ? -12.480 28.172 -45.007 1.00 47.31 98 GLY A O 1
ATOM 741 N N . GLY A 1 99 ? -11.654 30.250 -45.122 1.00 45.72 99 GLY A N 1
ATOM 742 C CA . GLY A 1 99 ? -12.887 30.924 -45.537 1.00 45.72 99 GLY A CA 1
ATOM 743 C C . GLY A 1 99 ? -12.544 32.120 -46.424 1.00 45.72 99 GLY A C 1
ATOM 744 O O 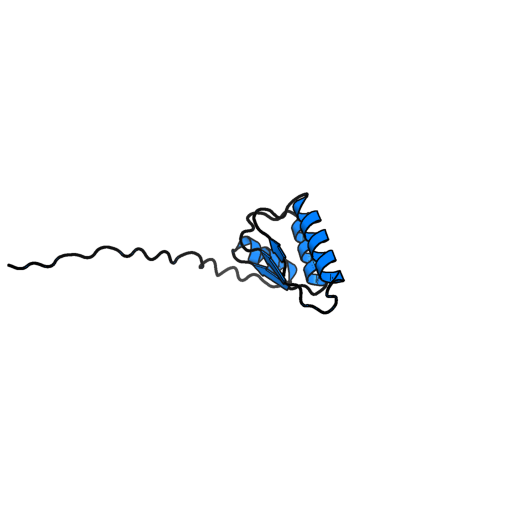. GLY A 1 99 ? -11.877 33.046 -45.976 1.00 45.72 99 GLY A O 1
ATOM 745 N N . GLN A 1 100 ? -12.938 32.049 -47.692 1.00 49.41 100 GLN A N 1
ATOM 746 C CA . GLN A 1 100 ? -12.734 33.051 -48.736 1.00 49.41 100 GLN A CA 1
ATOM 747 C C . GLN A 1 100 ? -13.953 33.987 -48.835 1.00 49.41 100 GLN A C 1
ATOM 749 O O . GLN A 1 100 ? -15.080 33.513 -48.716 1.00 49.41 100 GLN A O 1
ATOM 754 N N . GLY A 1 101 ? -13.720 35.276 -49.109 1.00 57.06 101 GLY A N 1
ATOM 755 C CA . GLY A 1 101 ? -14.719 36.297 -49.476 1.00 57.06 101 GLY A CA 1
ATOM 756 C C . GLY A 1 101 ? -14.254 37.677 -48.990 1.00 57.06 101 GLY A C 1
ATOM 757 O O . GLY A 1 101 ? -13.871 37.792 -47.832 1.00 57.06 101 GLY A O 1
ATOM 758 N N . GLU A 1 102 ? -14.161 38.743 -49.781 1.00 43.84 102 GLU A N 1
ATOM 759 C CA . GLU A 1 102 ? -14.531 39.054 -51.173 1.00 43.84 102 GLU A CA 1
ATOM 760 C C . GLU A 1 102 ? -13.459 39.981 -51.775 1.00 43.84 102 GLU A C 1
ATOM 762 O O . GLU A 1 102 ? -12.796 40.701 -50.988 1.00 43.84 102 GLU A O 1
#

Radius of gyration: 19.99 Å; Cα contacts (8 Å, |Δi|>4): 108; chains: 1; bounding box: 28×52×68 Å

Secondary structure (DSSP, 8-state):
-EEEEEEE-THHHHHHHHHHHHHHHH-TTS--EEEEEEEEEE-HHHHHHHHHHHHTT-EEEE-SHHHHHHHHHHHT----S---------------------

Sequence (102 aa):
MLEVEGRLAGPWVEELERSWEAERQKAPSADIIVRLSSVSFIDEAGKELLTKIFRAGAKLEGSGCMVRAVIARIMGAVFPAHDCEGESREIIAAQSGGGQGE